Protein AF-A0A1Y3RAX3-F1 (afdb_monomer_lite)

pLDDT: mean 92.83, std 7.73, range [52.19, 98.44]

Secondary structure (DSSP, 8-state):
---EEEE-GGGTTTTHHHHHHHHHTT-EEEEEE--SSHHHHHHHHHHHHHHHHHHH-----EEEESS--HHHHHHHHHTT-EEE--SEE-TT--S-HHHHHHHHHHHHHT--S---EE--SSHHHHHHHHHHHHHHHHTT-------GGG-

Sequence (151 aa):
MKALFLFRSEELEANEENLRRIVGSGHAVGLSVGGTTLSQVEEQLDQGEVLLDRLVRLKTHAVYLEEAGRDVSSALSEEGWACWSPQLDQTGDTRSAATRSNALMNRFDSRTGSVRVMLDDRPGTADLLDRLLPRMEREDYRTRLALETWF

Structure (mmCIF, N/CA/C/O backbone):
data_AF-A0A1Y3RAX3-F1
#
_entry.id   AF-A0A1Y3RAX3-F1
#
loop_
_atom_site.group_PDB
_atom_site.id
_atom_site.type_symbol
_atom_site.label_atom_id
_atom_site.label_alt_id
_atom_site.label_comp_id
_atom_site.label_asym_id
_atom_site.label_entity_id
_atom_site.label_seq_id
_atom_site.pdbx_PDB_ins_code
_atom_site.Cartn_x
_atom_site.Cartn_y
_atom_site.Cartn_z
_atom_site.occupancy
_atom_site.B_iso_or_equiv
_atom_site.auth_seq_id
_atom_site.auth_comp_id
_atom_site.auth_asym_id
_atom_site.auth_atom_id
_atom_site.pdbx_PDB_model_num
ATOM 1 N N . MET A 1 1 ? 0.752 -8.617 -10.754 1.00 86.25 1 MET A N 1
ATOM 2 C CA . MET A 1 1 ? 1.137 -8.360 -9.347 1.00 86.25 1 MET A CA 1
ATOM 3 C C . MET A 1 1 ? -0.065 -7.781 -8.609 1.00 86.25 1 MET A C 1
ATOM 5 O O . MET A 1 1 ? -0.809 -7.034 -9.231 1.00 86.25 1 MET A O 1
ATOM 9 N N . LYS A 1 2 ? -0.283 -8.138 -7.337 1.00 90.75 2 LYS A N 1
ATOM 10 C CA . LYS A 1 2 ? -1.226 -7.449 -6.433 1.00 90.75 2 LYS A CA 1
ATOM 11 C C . LYS A 1 2 ? -0.431 -6.796 -5.299 1.00 90.75 2 LYS A C 1
ATOM 13 O O . LYS A 1 2 ? 0.648 -7.282 -4.971 1.00 90.75 2 LYS A O 1
ATOM 18 N N . ALA A 1 3 ? -0.956 -5.718 -4.730 1.00 93.44 3 ALA A N 1
ATOM 19 C CA . ALA A 1 3 ? -0.279 -4.886 -3.735 1.00 93.44 3 ALA A CA 1
ATOM 20 C C . ALA A 1 3 ? -1.310 -4.275 -2.778 1.00 93.44 3 ALA A C 1
ATOM 22 O O . ALA A 1 3 ? -2.500 -4.279 -3.098 1.00 93.44 3 ALA A O 1
ATOM 23 N N . LEU A 1 4 ? -0.837 -3.782 -1.636 1.00 95.62 4 LEU A N 1
ATOM 24 C CA . LEU A 1 4 ? -1.598 -2.947 -0.710 1.00 95.62 4 LEU A CA 1
ATOM 25 C C . LEU A 1 4 ? -1.217 -1.488 -0.969 1.00 95.62 4 LEU A C 1
ATOM 27 O O . LEU A 1 4 ? -0.031 -1.166 -0.936 1.00 95.62 4 LEU A O 1
ATOM 31 N N . PHE A 1 5 ? -2.205 -0.643 -1.242 1.00 96.56 5 PHE A N 1
ATOM 32 C CA . PHE A 1 5 ? -2.041 0.804 -1.345 1.00 96.56 5 PHE A CA 1
ATOM 33 C C . PHE A 1 5 ? -2.529 1.446 -0.055 1.00 96.56 5 PHE A C 1
ATOM 35 O O . PHE A 1 5 ? -3.640 1.165 0.385 1.00 96.56 5 PHE A O 1
ATOM 42 N N . LEU A 1 6 ? -1.698 2.284 0.548 1.00 96.56 6 LEU A N 1
ATOM 43 C CA . LEU A 1 6 ? -1.999 2.968 1.797 1.00 96.56 6 LEU A CA 1
ATOM 44 C C . LEU A 1 6 ? -2.277 4.430 1.468 1.00 96.56 6 LEU A C 1
ATOM 46 O O . LEU A 1 6 ? -1.448 5.066 0.824 1.00 96.56 6 LEU A O 1
ATOM 50 N N . PHE A 1 7 ? -3.443 4.927 1.869 1.00 97.81 7 PHE A N 1
ATOM 51 C CA . PHE A 1 7 ? -3.858 6.309 1.633 1.00 97.81 7 PHE A CA 1
ATOM 52 C C . PHE A 1 7 ? -4.104 7.011 2.954 1.00 97.81 7 PHE A C 1
ATOM 54 O O . PHE A 1 7 ? -4.732 6.434 3.845 1.00 97.81 7 PHE A O 1
ATOM 61 N N . ARG A 1 8 ? -3.693 8.271 3.051 1.00 97.44 8 ARG A N 1
ATOM 62 C CA . ARG A 1 8 ? -4.209 9.145 4.100 1.00 97.44 8 ARG A CA 1
ATOM 63 C C . ARG A 1 8 ? -5.621 9.588 3.755 1.00 97.44 8 ARG A C 1
ATOM 65 O O . ARG A 1 8 ? -5.989 9.680 2.581 1.00 97.44 8 ARG A O 1
ATOM 72 N N . SER A 1 9 ? -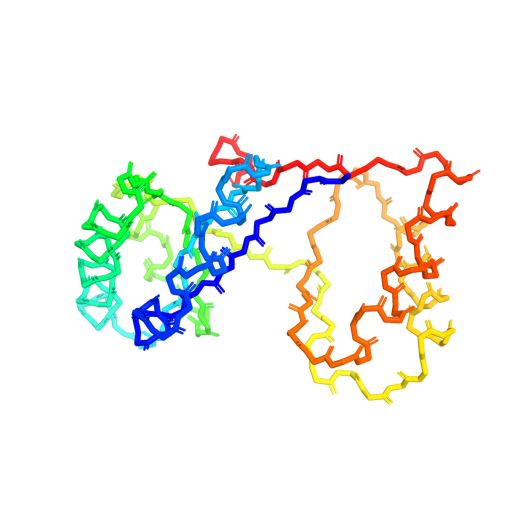6.420 9.877 4.776 1.00 96.44 9 SER A N 1
ATOM 73 C CA . SER A 1 9 ? -7.833 10.231 4.600 1.00 96.44 9 SER A CA 1
ATOM 74 C C . SER A 1 9 ? -8.033 11.429 3.655 1.00 96.44 9 SER A C 1
ATOM 76 O O . SER A 1 9 ? -8.911 11.413 2.793 1.00 96.44 9 SER A O 1
ATOM 78 N N . GLU A 1 10 ? -7.159 12.430 3.747 1.00 96.00 10 GLU A N 1
ATOM 79 C CA . GLU A 1 10 ? -7.172 13.659 2.958 1.00 96.00 10 GLU A CA 1
ATOM 80 C C . GLU A 1 10 ? -6.801 13.455 1.480 1.00 96.00 10 GLU A C 1
ATOM 82 O O . GLU A 1 10 ? -7.093 14.309 0.642 1.00 96.00 10 GLU A O 1
ATOM 87 N N . GLU A 1 11 ? -6.195 12.319 1.130 1.00 96.81 11 GLU A N 1
ATOM 88 C CA . GLU A 1 11 ? -5.784 11.999 -0.240 1.00 96.81 11 GLU A CA 1
ATOM 89 C C . GLU A 1 11 ? -6.892 11.290 -1.028 1.00 96.81 11 GLU A C 1
ATOM 91 O O . GLU A 1 11 ? -6.840 11.246 -2.261 1.00 96.81 11 GLU A O 1
ATOM 96 N N . LEU A 1 12 ? -7.891 10.728 -0.338 1.00 97.56 12 LEU A N 1
ATOM 97 C CA . LEU A 1 12 ? -8.872 9.817 -0.928 1.00 97.56 12 LEU A CA 1
ATOM 98 C C . LEU A 1 12 ? -9.756 10.497 -1.978 1.00 97.56 12 LEU A C 1
ATOM 100 O O . LEU A 1 12 ? -9.907 9.978 -3.083 1.00 97.56 12 LEU A O 1
ATOM 104 N N . GLU A 1 13 ? -10.320 11.665 -1.664 1.00 97.75 13 GLU A N 1
ATOM 105 C CA . GLU A 1 13 ? -11.214 12.374 -2.591 1.00 97.75 13 GLU A CA 1
ATOM 106 C C . GLU A 1 13 ? -10.471 12.830 -3.853 1.00 97.75 13 GLU A C 1
ATOM 108 O O . GLU A 1 13 ? -10.960 12.643 -4.967 1.00 97.75 13 GLU A O 1
ATOM 113 N N . ALA A 1 14 ? -9.253 13.358 -3.694 1.00 97.56 14 ALA A N 1
ATOM 114 C CA . ALA A 1 14 ? -8.419 13.793 -4.814 1.00 97.56 14 ALA A CA 1
ATOM 115 C C . ALA A 1 14 ? -7.996 12.630 -5.731 1.00 97.56 14 ALA A C 1
ATOM 117 O O . ALA A 1 14 ? -7.678 12.847 -6.901 1.00 97.56 14 ALA A O 1
ATOM 118 N N . ASN A 1 15 ? -8.011 11.397 -5.217 1.00 96.94 15 ASN A N 1
ATOM 119 C CA . ASN A 1 15 ? -7.585 10.195 -5.923 1.00 96.94 15 ASN A CA 1
ATOM 120 C C . ASN A 1 15 ? -8.734 9.236 -6.264 1.00 96.94 15 ASN A C 1
ATOM 122 O O . ASN A 1 15 ? -8.465 8.077 -6.575 1.00 96.94 15 ASN A O 1
ATOM 126 N N . GLU A 1 16 ? -9.998 9.672 -6.262 1.00 97.19 16 GLU A N 1
ATOM 127 C CA . GLU A 1 16 ? -11.152 8.778 -6.458 1.00 97.19 16 GLU A CA 1
ATOM 128 C C . GLU A 1 16 ? -11.048 7.905 -7.725 1.00 97.19 16 GLU A C 1
ATOM 130 O O . GLU A 1 16 ? -11.295 6.696 -7.681 1.00 97.19 16 GLU A O 1
ATOM 135 N N . GLU A 1 17 ? -10.642 8.479 -8.860 1.00 97.44 17 GLU A N 1
ATOM 136 C CA . GLU A 1 17 ? -10.470 7.716 -10.103 1.00 97.44 17 GLU A CA 1
ATOM 137 C C . GLU A 1 17 ? -9.378 6.642 -9.964 1.00 97.44 17 GLU A C 1
ATOM 139 O O . GLU A 1 17 ? -9.560 5.488 -10.372 1.00 97.44 17 GLU A O 1
ATOM 144 N N . ASN A 1 18 ? -8.260 6.994 -9.324 1.00 96.19 18 ASN A N 1
ATOM 145 C CA . ASN A 1 18 ? -7.180 6.058 -9.037 1.00 96.19 18 ASN A CA 1
ATOM 146 C C . ASN A 1 18 ? -7.639 4.961 -8.074 1.00 96.19 18 ASN A C 1
ATOM 148 O O . ASN A 1 18 ? -7.368 3.792 -8.343 1.00 96.19 18 ASN A O 1
ATOM 152 N N . LEU A 1 19 ? -8.387 5.298 -7.020 1.00 97.31 19 LEU A N 1
ATOM 153 C CA . LEU A 1 19 ? -8.959 4.335 -6.078 1.00 97.31 19 LEU A CA 1
ATOM 154 C C . LEU A 1 19 ? -9.850 3.319 -6.796 1.00 97.31 19 LEU A C 1
ATOM 156 O O . LEU A 1 19 ? -9.659 2.114 -6.632 1.00 97.31 19 LEU A O 1
ATOM 160 N N . ARG A 1 20 ? -10.765 3.773 -7.662 1.00 97.50 20 ARG A N 1
ATOM 161 C CA . ARG A 1 20 ? -11.626 2.873 -8.451 1.00 97.50 20 ARG A CA 1
ATOM 162 C C . ARG A 1 20 ? -10.810 1.930 -9.330 1.00 97.50 20 ARG A C 1
ATOM 164 O O . ARG A 1 20 ? -11.137 0.749 -9.428 1.00 97.50 20 ARG A O 1
ATOM 171 N N . ARG A 1 21 ? -9.728 2.419 -9.942 1.00 97.31 21 ARG A N 1
ATOM 172 C CA . ARG A 1 21 ? -8.820 1.594 -10.751 1.00 97.31 21 ARG A CA 1
ATOM 173 C C . ARG A 1 21 ? -8.030 0.597 -9.900 1.00 97.31 21 ARG A C 1
ATOM 175 O O . ARG A 1 21 ? -7.910 -0.561 -10.298 1.00 97.31 21 ARG A O 1
ATOM 182 N N . ILE A 1 22 ? -7.519 1.011 -8.743 1.00 96.31 22 ILE A N 1
ATOM 183 C CA . ILE A 1 22 ? -6.784 0.162 -7.790 1.00 96.31 22 ILE A CA 1
ATOM 184 C C . ILE A 1 22 ? -7.684 -0.987 -7.316 1.00 96.31 22 ILE A C 1
ATOM 186 O O . ILE A 1 22 ? -7.323 -2.156 -7.465 1.00 96.31 22 ILE A O 1
ATOM 190 N N . VAL A 1 23 ? -8.896 -0.668 -6.853 1.00 94.94 23 VAL A N 1
ATOM 191 C CA . VAL A 1 23 ? -9.890 -1.656 -6.409 1.00 94.94 23 VAL A CA 1
ATOM 192 C C . VAL A 1 23 ? -10.345 -2.545 -7.569 1.00 94.94 23 VAL A C 1
ATOM 194 O O . VAL A 1 23 ? -10.309 -3.770 -7.463 1.00 94.94 23 VAL A O 1
ATOM 197 N N . GLY A 1 24 ? -10.707 -1.960 -8.715 1.00 95.75 24 GLY A N 1
ATOM 198 C CA . GLY A 1 24 ? -11.185 -2.699 -9.890 1.00 95.75 24 GLY A CA 1
ATOM 199 C C . GLY A 1 24 ? -10.139 -3.631 -10.505 1.00 95.75 24 GLY A C 1
ATOM 200 O O . GLY A 1 24 ? -10.481 -4.640 -11.117 1.00 95.75 24 GLY A O 1
ATOM 201 N N . SER A 1 25 ? -8.854 -3.341 -10.301 1.00 95.00 25 SER A N 1
ATOM 202 C CA . SER A 1 25 ? -7.753 -4.220 -10.694 1.00 95.00 25 SER A CA 1
ATOM 203 C C . SER A 1 25 ? -7.347 -5.201 -9.594 1.00 95.00 25 SER A C 1
ATOM 205 O O . SER A 1 25 ? -6.414 -5.972 -9.800 1.00 95.00 25 SER A O 1
ATOM 207 N N . GLY A 1 26 ? -8.059 -5.261 -8.465 1.00 92.75 26 GLY A N 1
ATOM 208 C CA . GLY A 1 26 ? -7.912 -6.265 -7.408 1.00 92.75 26 GLY A CA 1
ATOM 209 C C . GLY A 1 26 ? -6.713 -6.064 -6.480 1.00 92.75 26 GLY A C 1
ATOM 210 O O . GLY A 1 26 ? -6.221 -7.044 -5.915 1.00 92.75 26 GLY A O 1
ATOM 211 N N . HIS A 1 27 ? -6.196 -4.840 -6.372 1.00 94.69 27 HIS A N 1
ATOM 212 C CA . HIS A 1 27 ? -5.281 -4.466 -5.294 1.00 94.69 27 HIS A CA 1
ATOM 213 C C . HIS A 1 27 ? -6.062 -4.243 -3.988 1.00 94.69 27 HIS A C 1
ATOM 215 O O . HIS A 1 27 ? -7.256 -3.953 -4.020 1.00 94.69 27 HIS A O 1
ATOM 221 N N . ALA A 1 28 ? -5.388 -4.388 -2.847 1.00 95.06 28 ALA A N 1
ATOM 222 C CA . ALA A 1 28 ? -5.947 -4.004 -1.556 1.00 95.06 28 ALA A CA 1
ATOM 223 C C . ALA A 1 28 ? -5.694 -2.515 -1.312 1.00 95.06 28 ALA A C 1
ATOM 225 O O . ALA A 1 28 ? -4.704 -1.958 -1.796 1.00 95.06 28 ALA A O 1
ATOM 226 N N . VAL A 1 29 ? -6.570 -1.900 -0.530 1.00 96.44 29 VAL A N 1
ATOM 227 C CA . VAL A 1 29 ? -6.423 -0.530 -0.045 1.00 96.44 29 VAL A CA 1
ATOM 228 C C . VAL A 1 29 ? -6.481 -0.584 1.472 1.00 96.44 29 VAL A C 1
ATOM 230 O O . VAL A 1 29 ? -7.297 -1.324 2.007 1.00 96.44 29 VAL A O 1
ATOM 233 N N . GLY A 1 30 ? -5.612 0.167 2.133 1.00 96.50 30 GLY A N 1
ATOM 234 C CA . GLY A 1 30 ? -5.617 0.394 3.571 1.00 96.50 30 GLY A CA 1
ATOM 235 C C . GLY A 1 30 ? -5.433 1.875 3.874 1.00 96.50 30 GLY A C 1
ATOM 236 O O . GLY A 1 30 ? -5.221 2.684 2.965 1.00 96.50 30 GLY A O 1
ATOM 237 N N . LEU A 1 31 ? -5.507 2.222 5.152 1.00 97.44 31 LEU A N 1
ATOM 238 C CA . LEU A 1 31 ? -5.357 3.598 5.614 1.00 97.44 31 LEU A CA 1
ATOM 239 C C . LEU A 1 31 ? -3.945 3.828 6.164 1.00 97.44 31 LEU A C 1
ATOM 241 O O . LEU A 1 31 ? -3.413 2.992 6.890 1.00 97.44 31 LEU A O 1
ATOM 245 N N . SER A 1 32 ? -3.338 4.950 5.788 1.00 96.88 32 SER A N 1
ATOM 246 C CA . SER A 1 32 ? -2.126 5.495 6.401 1.00 96.88 32 SER A CA 1
ATOM 247 C C . SER A 1 32 ? -2.559 6.570 7.381 1.00 96.88 32 SER A C 1
ATOM 249 O O . SER A 1 32 ? -3.259 7.502 6.988 1.00 96.88 32 SER A O 1
ATOM 251 N N . VAL A 1 33 ? -2.191 6.422 8.646 1.00 96.81 33 VAL A N 1
ATOM 252 C CA . VAL A 1 33 ? -2.620 7.332 9.710 1.00 96.81 33 VAL A CA 1
ATOM 253 C C . VAL A 1 33 ? -1.426 7.763 10.538 1.00 96.81 33 VAL A C 1
ATOM 255 O O . VAL A 1 33 ? -0.539 6.960 10.846 1.00 96.81 33 VAL A O 1
ATOM 258 N N . GLY A 1 34 ? -1.412 9.046 10.881 1.00 93.44 34 GLY A N 1
ATOM 259 C CA . GLY A 1 34 ? -0.423 9.619 11.780 1.00 93.44 34 GLY A CA 1
ATOM 260 C C . GLY A 1 34 ? -0.980 9.844 13.183 1.00 93.44 34 GLY A C 1
ATOM 261 O O . GLY A 1 34 ? -2.180 9.735 13.424 1.00 93.44 34 GLY A O 1
ATOM 262 N N . GLY A 1 35 ? -0.122 10.216 14.120 1.00 89.31 35 GLY A N 1
ATOM 263 C CA . GLY A 1 35 ? -0.494 10.575 15.482 1.00 89.31 35 GLY A CA 1
ATOM 264 C C . GLY A 1 35 ? 0.243 9.774 16.547 1.00 89.31 35 GLY A C 1
ATOM 265 O O . GLY A 1 35 ? 0.843 8.731 16.311 1.00 89.31 35 GLY A O 1
ATOM 266 N N . THR A 1 36 ? 0.198 10.291 17.772 1.00 85.06 36 THR A N 1
ATOM 267 C CA . THR A 1 36 ? 0.882 9.680 18.930 1.00 85.06 36 THR A CA 1
ATOM 268 C C . THR A 1 36 ? -0.085 9.155 19.983 1.00 85.06 36 THR A C 1
ATOM 270 O O . THR A 1 36 ? 0.342 8.527 20.951 1.00 85.06 36 THR A O 1
ATOM 273 N N . THR A 1 37 ? -1.385 9.394 19.802 1.00 91.06 37 THR A N 1
ATOM 274 C CA . THR A 1 37 ? -2.445 8.921 20.691 1.00 91.06 37 THR A CA 1
ATOM 275 C C . THR A 1 37 ? -3.457 8.093 19.911 1.00 91.06 37 THR A C 1
ATOM 277 O O . THR A 1 37 ? -3.640 8.299 18.712 1.00 91.06 37 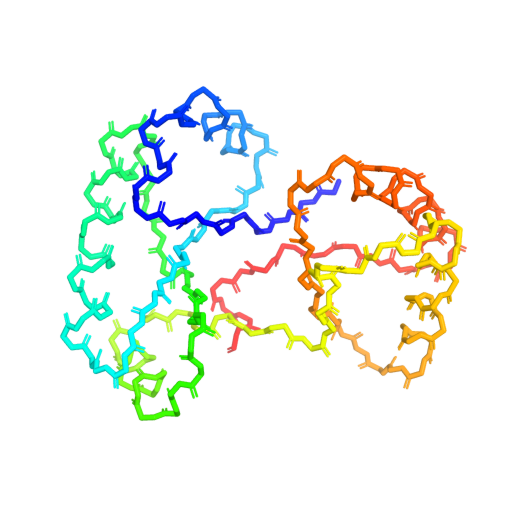THR A O 1
ATOM 280 N N . LEU A 1 38 ? -4.134 7.174 20.604 1.00 93.19 38 LEU A N 1
ATOM 281 C CA . LEU A 1 38 ? -5.168 6.336 19.997 1.00 93.19 38 LEU A CA 1
ATOM 282 C C . LEU A 1 38 ? -6.282 7.192 19.378 1.00 93.19 38 LEU A C 1
ATOM 284 O O . LEU A 1 38 ? -6.579 7.026 18.207 1.00 93.19 38 LEU A O 1
ATOM 288 N N . SER A 1 39 ? -6.776 8.203 20.098 1.00 94.12 39 SER A N 1
ATOM 289 C CA . SER A 1 39 ? -7.863 9.061 19.608 1.00 94.12 39 SER A CA 1
ATOM 290 C C . SER A 1 39 ? -7.525 9.852 18.341 1.00 94.12 39 SER A C 1
ATOM 292 O O . SER A 1 39 ? -8.401 10.069 17.516 1.00 94.12 39 SER A O 1
ATOM 294 N N . GLN A 1 40 ? -6.265 10.273 18.159 1.00 93.62 40 GLN A N 1
ATOM 295 C CA . GLN A 1 40 ? -5.837 10.927 16.911 1.00 93.62 40 GLN A CA 1
ATOM 296 C C . GLN A 1 40 ? -5.880 9.965 15.723 1.00 93.62 40 GLN A C 1
ATOM 298 O O . GLN A 1 40 ? -6.193 10.369 14.603 1.00 93.62 40 GLN A O 1
ATOM 303 N N . VAL A 1 41 ? -5.519 8.708 15.974 1.00 95.81 41 VAL A N 1
ATOM 304 C CA . VAL A 1 41 ? -5.512 7.658 14.963 1.00 95.81 41 VAL A CA 1
ATOM 305 C C . VAL A 1 41 ? -6.941 7.216 14.641 1.00 95.81 41 VAL A C 1
ATOM 307 O O . VAL A 1 41 ? -7.289 7.164 13.467 1.00 95.81 41 VAL A O 1
ATOM 310 N N . GLU A 1 42 ? -7.781 6.983 15.652 1.00 95.62 42 GLU A N 1
ATOM 311 C CA . GLU A 1 42 ? -9.201 6.629 15.496 1.00 95.62 42 GLU A CA 1
ATOM 312 C C . GLU A 1 42 ? -9.957 7.661 14.649 1.00 95.62 42 GLU A C 1
ATOM 314 O O . GLU A 1 42 ? -10.653 7.285 13.713 1.00 95.62 42 GLU A O 1
ATOM 319 N N . GLU A 1 43 ? -9.756 8.961 14.894 1.00 96.25 43 GLU A N 1
ATOM 320 C CA . GLU A 1 43 ? -10.410 10.024 14.118 1.00 96.25 43 GLU A CA 1
ATOM 321 C C . GLU A 1 43 ? -10.076 9.943 12.616 1.00 96.25 43 GLU A C 1
ATOM 323 O O . GLU A 1 43 ? -10.957 10.066 11.761 1.00 96.25 43 GLU A O 1
ATOM 328 N N . GLN A 1 44 ? -8.808 9.685 12.278 1.00 97.38 44 GLN A N 1
ATOM 329 C CA . GLN A 1 44 ? -8.376 9.522 10.887 1.00 97.38 44 GLN A CA 1
ATOM 330 C C . GLN A 1 44 ? -8.896 8.223 10.263 1.00 97.38 44 GLN A C 1
ATOM 332 O O . GLN A 1 44 ? -9.218 8.207 9.071 1.00 97.38 44 GLN A O 1
ATOM 337 N N . LEU A 1 45 ? -8.981 7.143 11.046 1.00 97.19 45 LEU A N 1
ATOM 338 C CA . LEU A 1 45 ? -9.538 5.869 10.596 1.00 97.19 45 LEU A CA 1
ATOM 339 C C . LEU A 1 45 ? -11.028 6.002 10.285 1.00 97.19 45 LEU A C 1
ATOM 341 O O . LEU A 1 45 ? -11.432 5.667 9.173 1.00 97.19 45 LEU A O 1
ATOM 345 N N . ASP A 1 46 ? -11.810 6.585 11.193 1.00 97.19 46 ASP A N 1
ATOM 346 C CA . ASP A 1 46 ? -13.241 6.838 11.003 1.00 97.19 46 ASP A CA 1
ATOM 347 C C . ASP A 1 46 ? -13.492 7.690 9.752 1.00 97.19 46 ASP A C 1
ATOM 349 O O . ASP A 1 46 ? -14.337 7.366 8.909 1.00 97.19 46 ASP A O 1
ATOM 353 N N . GLN A 1 47 ? -12.719 8.769 9.581 1.00 98.06 47 GLN A N 1
ATOM 354 C CA . GLN A 1 47 ? -12.807 9.611 8.390 1.00 98.06 47 GLN A CA 1
ATOM 355 C C . GLN A 1 47 ? -12.461 8.824 7.116 1.00 98.06 47 GLN A C 1
ATOM 357 O O . GLN A 1 47 ? -13.167 8.926 6.106 1.00 98.06 47 GLN A O 1
ATOM 362 N N . GLY A 1 48 ? -11.384 8.038 7.151 1.00 98.25 48 GLY A N 1
ATOM 363 C CA . GLY A 1 48 ? -10.936 7.215 6.033 1.00 98.25 48 GLY A CA 1
ATOM 364 C C . GLY A 1 48 ? -11.951 6.142 5.635 1.00 98.25 48 GLY A C 1
ATOM 365 O O . GLY A 1 48 ? -12.248 5.999 4.448 1.00 98.25 48 GLY A O 1
ATOM 366 N N . GLU A 1 49 ? -12.536 5.430 6.599 1.00 97.75 49 GLU A N 1
ATOM 367 C CA . GLU A 1 49 ? -13.562 4.410 6.357 1.00 97.75 49 GLU A CA 1
ATOM 368 C C . GLU A 1 49 ? -14.819 5.005 5.716 1.00 97.75 49 GLU A C 1
ATOM 370 O O . GLU A 1 49 ? -15.319 4.474 4.720 1.00 97.75 49 GLU A O 1
ATOM 375 N N . VAL A 1 50 ? -15.307 6.138 6.236 1.00 98.12 50 VAL A N 1
ATOM 376 C CA . VAL A 1 50 ? -16.468 6.841 5.669 1.00 98.12 50 VAL A CA 1
ATOM 377 C C . VAL A 1 50 ? -16.203 7.242 4.217 1.00 98.12 50 VAL A C 1
ATOM 379 O O . VAL A 1 50 ? -17.072 7.074 3.355 1.00 98.12 50 VAL A O 1
ATOM 382 N N . LEU A 1 51 ? -15.007 7.754 3.919 1.00 98.44 51 LEU A N 1
ATOM 383 C CA . LEU A 1 51 ? -14.630 8.144 2.562 1.00 98.44 51 LEU A CA 1
ATOM 384 C C . LEU A 1 51 ? -14.490 6.934 1.631 1.00 98.44 51 LEU A C 1
ATOM 386 O O . LEU A 1 51 ? -15.018 6.969 0.519 1.00 98.44 51 LEU A O 1
ATOM 390 N N . LEU A 1 52 ? -13.845 5.851 2.065 1.00 98.06 52 LEU A N 1
ATOM 391 C CA . LEU A 1 52 ? -13.697 4.634 1.260 1.00 98.06 52 LEU A CA 1
ATOM 392 C C . LEU A 1 52 ? -15.047 3.971 0.952 1.00 98.06 52 LEU A C 1
ATOM 394 O O . LEU A 1 52 ? -15.286 3.585 -0.200 1.00 98.06 52 LEU A O 1
ATOM 398 N N . ASP A 1 53 ? -15.966 3.905 1.921 1.00 97.81 53 ASP A N 1
ATOM 399 C CA . ASP A 1 53 ? -17.321 3.407 1.669 1.00 97.81 53 ASP A CA 1
ATOM 400 C C . ASP A 1 53 ? -18.064 4.310 0.675 1.00 97.81 53 ASP A C 1
ATOM 402 O O . ASP A 1 53 ? -18.671 3.828 -0.286 1.00 97.81 53 ASP A O 1
ATOM 406 N N . ARG A 1 54 ? -17.977 5.634 0.844 1.00 97.94 54 ARG A N 1
ATOM 407 C CA . ARG A 1 54 ? -18.672 6.594 -0.022 1.00 97.94 54 ARG A CA 1
ATOM 408 C C . ARG A 1 54 ? -18.162 6.566 -1.464 1.00 97.94 54 ARG A C 1
ATOM 410 O O . ARG A 1 54 ? -18.977 6.574 -2.387 1.00 97.94 54 ARG A O 1
ATOM 417 N N . LEU A 1 55 ? -16.843 6.575 -1.654 1.00 97.75 55 LEU A N 1
ATOM 418 C CA . LEU A 1 55 ? -16.191 6.747 -2.958 1.00 97.75 55 LEU A CA 1
ATOM 419 C C . LEU A 1 55 ? -16.137 5.441 -3.760 1.00 97.75 55 LEU A C 1
ATOM 421 O O . LEU A 1 55 ? -16.333 5.445 -4.979 1.00 97.75 55 LEU A O 1
ATOM 425 N N . VAL A 1 56 ? -15.862 4.317 -3.087 1.00 97.12 56 VAL A N 1
ATOM 426 C CA . VAL A 1 56 ? -15.584 3.031 -3.750 1.00 97.12 56 VAL A CA 1
ATOM 427 C C . VAL A 1 56 ? -16.259 1.819 -3.101 1.00 97.12 56 VAL A C 1
ATOM 429 O O . VAL A 1 56 ? -16.014 0.698 -3.546 1.00 97.12 56 VAL A O 1
ATOM 432 N N . ARG A 1 57 ? -17.148 2.016 -2.113 1.00 97.00 57 ARG A N 1
ATOM 433 C CA . ARG A 1 57 ? -17.882 0.939 -1.410 1.00 97.00 57 ARG A CA 1
ATOM 434 C C . ARG A 1 57 ? -16.951 -0.111 -0.805 1.00 97.00 57 ARG A C 1
ATOM 436 O O . ARG A 1 57 ? -17.261 -1.302 -0.807 1.00 97.00 57 ARG A O 1
ATOM 443 N N . LEU A 1 58 ? -15.796 0.340 -0.321 1.00 95.44 58 LEU A N 1
ATOM 444 C CA . LEU A 1 58 ? -14.783 -0.516 0.275 1.00 95.44 58 LEU A CA 1
ATOM 445 C C . LEU A 1 58 ? -14.768 -0.340 1.790 1.00 95.44 58 LEU A C 1
ATOM 447 O O . LEU A 1 58 ? -14.698 0.780 2.283 1.00 95.44 58 LEU A O 1
ATOM 451 N N . LYS A 1 59 ? -14.750 -1.466 2.503 1.00 93.81 59 LYS A N 1
ATOM 452 C CA . LYS A 1 59 ? -14.362 -1.536 3.912 1.00 93.81 59 LYS A CA 1
ATOM 453 C C . LYS A 1 59 ? -12.993 -2.193 4.004 1.00 93.81 59 LYS A C 1
ATOM 455 O O . LYS A 1 59 ? -12.770 -3.206 3.342 1.00 93.81 59 LYS A O 1
ATOM 460 N N . THR A 1 60 ? -12.097 -1.605 4.783 1.00 93.06 60 THR A N 1
ATOM 461 C CA . THR A 1 60 ? -10.738 -2.103 5.008 1.00 93.06 60 THR A CA 1
ATOM 462 C C . THR A 1 60 ? -10.464 -2.134 6.496 1.00 93.06 60 THR A C 1
ATOM 464 O O . THR A 1 60 ? -10.828 -1.193 7.187 1.00 93.06 60 THR A O 1
ATOM 467 N N . HIS A 1 61 ? -9.760 -3.161 6.958 1.00 93.56 61 HIS A N 1
ATOM 468 C CA . HIS A 1 61 ? -9.168 -3.195 8.290 1.00 93.56 61 HIS A CA 1
ATOM 469 C C . HIS A 1 61 ? -7.637 -3.145 8.240 1.00 93.56 61 HIS A C 1
ATOM 471 O O . HIS A 1 61 ? -6.986 -3.261 9.270 1.00 93.56 61 HIS A O 1
ATOM 477 N N . ALA A 1 62 ? -7.019 -2.966 7.069 1.00 94.94 62 ALA A N 1
ATOM 478 C CA . ALA A 1 62 ? -5.576 -2.760 6.968 1.00 94.94 62 ALA A CA 1
ATOM 479 C C . ALA A 1 62 ? -5.200 -1.305 7.297 1.00 94.94 62 ALA A C 1
ATOM 481 O O . ALA A 1 62 ? -5.670 -0.375 6.633 1.00 94.94 62 ALA A O 1
ATOM 482 N N . VAL A 1 63 ? -4.300 -1.125 8.266 1.00 95.56 63 VAL A N 1
ATOM 483 C CA . VAL A 1 63 ? -3.779 0.183 8.688 1.00 95.56 63 VAL A CA 1
ATOM 484 C C . VAL A 1 63 ? -2.255 0.185 8.707 1.00 95.56 63 VAL A C 1
ATOM 486 O O . VAL A 1 63 ? -1.625 -0.785 9.123 1.00 95.56 63 VAL A O 1
ATOM 489 N N . TYR A 1 64 ? -1.655 1.287 8.274 1.00 95.31 64 TYR A N 1
ATOM 490 C CA . TYR A 1 64 ? -0.253 1.606 8.496 1.00 95.31 64 TYR A CA 1
ATOM 491 C C . TYR A 1 64 ? -0.154 2.819 9.420 1.00 95.31 64 TYR A C 1
ATOM 493 O O . TYR A 1 64 ? -0.734 3.866 9.142 1.00 95.31 64 TYR A O 1
ATOM 501 N N . LEU A 1 65 ? 0.585 2.657 10.516 1.00 95.06 65 LEU A N 1
ATOM 502 C CA . LEU A 1 65 ? 0.893 3.736 11.448 1.00 95.06 65 LEU A CA 1
ATOM 503 C C . LEU A 1 65 ? 2.177 4.430 10.988 1.00 95.06 65 LEU A C 1
ATOM 505 O O . LEU A 1 65 ? 3.245 3.808 11.000 1.00 95.06 65 LEU A O 1
ATOM 509 N N . GLU A 1 66 ? 2.075 5.698 10.589 1.00 93.62 66 GLU A N 1
ATOM 510 C CA . GLU A 1 66 ? 3.235 6.502 10.180 1.00 93.62 66 GLU A CA 1
ATOM 511 C C . GLU A 1 66 ? 4.196 6.690 11.362 1.00 93.62 66 GLU A C 1
ATOM 513 O O . GLU A 1 66 ? 5.408 6.495 11.230 1.00 93.62 66 GLU A O 1
ATOM 518 N N . GLU A 1 67 ? 3.650 6.944 12.555 1.00 88.94 67 GLU A N 1
ATOM 519 C CA . GLU A 1 67 ? 4.369 6.847 13.818 1.00 88.94 67 GLU A CA 1
ATOM 520 C C . GLU A 1 67 ? 4.098 5.511 14.524 1.00 88.94 67 GLU A C 1
ATOM 522 O O . GLU A 1 67 ? 2.998 5.205 14.984 1.00 88.94 67 GLU A O 1
ATOM 527 N N . ALA A 1 68 ? 5.145 4.701 14.681 1.00 69.06 68 ALA A N 1
ATOM 528 C CA . ALA A 1 68 ? 5.044 3.403 15.338 1.00 69.06 68 ALA A CA 1
ATOM 529 C C . ALA A 1 68 ? 4.901 3.530 16.872 1.00 69.06 68 ALA A C 1
ATOM 531 O O . ALA A 1 68 ? 5.887 3.468 17.613 1.00 69.06 68 ALA A O 1
ATOM 532 N N . GLY A 1 69 ? 3.667 3.652 17.367 1.00 79.50 69 GLY A N 1
ATOM 533 C CA . GLY A 1 69 ? 3.328 3.498 18.785 1.00 79.50 69 GLY A CA 1
ATOM 534 C C . GLY A 1 69 ? 2.920 2.059 19.108 1.00 79.50 69 GLY A C 1
ATOM 535 O O . GLY A 1 69 ? 1.871 1.613 18.655 1.00 79.50 69 GLY A O 1
ATOM 536 N N . ARG A 1 70 ? 3.711 1.315 19.903 1.00 82.94 70 ARG A N 1
ATOM 537 C CA . ARG A 1 70 ? 3.371 -0.082 20.272 1.00 82.94 70 ARG A CA 1
ATOM 538 C C . ARG A 1 70 ? 2.020 -0.199 20.977 1.00 82.94 70 ARG A C 1
ATOM 540 O O . ARG A 1 70 ? 1.274 -1.130 20.686 1.00 82.94 70 ARG A O 1
ATOM 547 N N . ASP A 1 71 ? 1.714 0.742 21.863 1.00 90.75 71 ASP A N 1
ATOM 548 C CA . ASP A 1 71 ? 0.470 0.729 22.636 1.00 90.75 71 ASP A CA 1
ATOM 549 C C . ASP A 1 71 ? -0.738 0.998 21.727 1.00 90.75 71 ASP A C 1
ATOM 551 O O . ASP A 1 71 ? -1.716 0.258 21.772 1.00 90.75 71 ASP A O 1
ATOM 555 N N . VAL A 1 72 ? -0.622 1.975 20.818 1.00 92.50 72 VAL A N 1
ATOM 556 C CA . VAL A 1 72 ? -1.647 2.277 19.803 1.00 92.50 72 VAL A CA 1
ATOM 557 C C . VAL A 1 72 ? -1.849 1.089 18.863 1.00 92.50 72 VAL A C 1
ATOM 559 O O . VAL A 1 72 ? -2.974 0.657 18.645 1.00 92.50 72 VAL A O 1
ATOM 562 N N . SER A 1 73 ? -0.763 0.501 18.355 1.00 92.19 73 SER A N 1
ATOM 563 C CA . SER A 1 73 ? -0.837 -0.669 17.474 1.00 92.19 73 SER A CA 1
ATOM 564 C C . SER A 1 73 ? -1.507 -1.870 18.146 1.00 92.19 73 SER A C 1
ATOM 566 O O . SER A 1 73 ? -2.238 -2.608 17.483 1.00 92.19 73 SER A O 1
ATOM 568 N N . SER A 1 74 ? -1.269 -2.061 19.447 1.00 92.25 74 SER A N 1
ATOM 569 C CA . SER A 1 74 ? -1.880 -3.146 20.218 1.00 92.25 74 SER A CA 1
ATOM 570 C C . SER A 1 74 ? -3.377 -2.908 20.407 1.00 92.25 74 SER A C 1
ATOM 572 O O . SER A 1 74 ? -4.155 -3.808 20.113 1.00 92.25 74 SER A O 1
ATOM 574 N N . ALA A 1 75 ? -3.776 -1.693 20.798 1.00 93.75 75 ALA A N 1
ATOM 575 C CA . ALA A 1 75 ? -5.185 -1.325 20.956 1.00 93.75 75 ALA A CA 1
ATOM 576 C C . ALA A 1 75 ? -5.977 -1.506 19.649 1.00 93.75 75 ALA A C 1
ATOM 578 O O . ALA A 1 75 ? -6.988 -2.200 19.626 1.00 93.75 75 ALA A O 1
ATOM 579 N N . LEU A 1 76 ? -5.447 -1.007 18.529 1.00 93.69 76 LEU A N 1
ATOM 580 C CA . LEU A 1 76 ? -6.073 -1.186 17.217 1.00 93.69 76 LEU A CA 1
ATOM 581 C C . LEU A 1 76 ? -6.200 -2.666 16.827 1.00 93.69 76 LEU A C 1
ATOM 583 O O . LEU A 1 76 ? -7.212 -3.080 16.267 1.00 93.69 76 LEU A O 1
ATOM 587 N N . SER A 1 77 ? -5.197 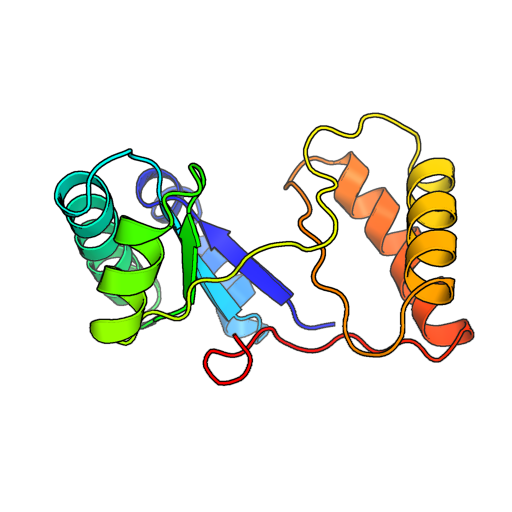-3.487 17.150 1.00 92.31 77 SER A N 1
ATOM 588 C CA . SER A 1 77 ? -5.263 -4.929 16.884 1.00 92.31 77 SER A CA 1
ATOM 589 C C . SER A 1 77 ? -6.367 -5.614 17.698 1.00 92.31 77 SER A C 1
ATOM 591 O O . SER A 1 77 ? -7.030 -6.516 17.185 1.00 92.31 77 SER A O 1
ATOM 593 N N . GLU A 1 78 ? -6.598 -5.185 18.944 1.00 93.25 78 GLU A N 1
ATOM 594 C CA . GLU A 1 78 ? -7.714 -5.663 19.778 1.00 93.25 78 GLU A CA 1
ATOM 595 C C . GLU A 1 78 ? -9.083 -5.267 19.200 1.00 93.25 78 GLU A C 1
ATOM 597 O O . GLU A 1 78 ? -10.051 -6.016 19.339 1.00 93.25 78 GLU A O 1
ATOM 602 N N . GLU A 1 79 ? -9.149 -4.146 18.481 1.00 93.12 79 GLU A N 1
ATOM 603 C CA . GLU A 1 79 ? -10.333 -3.675 17.749 1.00 93.12 79 GLU A CA 1
ATOM 604 C C . GLU A 1 79 ? -10.516 -4.340 16.373 1.00 93.12 79 GLU A C 1
ATOM 606 O O . GLU A 1 79 ? -11.515 -4.109 15.691 1.00 93.12 79 GLU A O 1
ATOM 611 N N . GLY A 1 80 ? -9.589 -5.214 15.972 1.00 92.31 80 GLY A N 1
ATOM 612 C CA . GLY A 1 80 ? -9.655 -5.967 14.720 1.00 92.31 80 GLY A CA 1
ATOM 613 C C . GLY A 1 80 ? -8.909 -5.327 13.550 1.00 92.31 80 GLY A C 1
ATOM 614 O O . GLY A 1 80 ? -8.990 -5.842 12.433 1.00 92.31 80 GLY A O 1
ATOM 615 N N . TRP A 1 81 ? -8.151 -4.254 13.785 1.00 94.12 81 TRP A N 1
ATOM 616 C CA . TRP A 1 81 ? -7.277 -3.689 12.768 1.00 94.12 81 TRP A CA 1
ATOM 617 C C . TRP A 1 81 ? -6.047 -4.556 12.523 1.00 94.12 81 TRP A C 1
ATOM 619 O O . TRP A 1 81 ? -5.345 -5.037 13.410 1.00 94.12 81 TRP A O 1
ATOM 629 N N . ALA A 1 82 ? -5.742 -4.676 11.249 1.00 93.44 82 ALA A N 1
ATOM 630 C CA . ALA A 1 82 ? -4.585 -5.320 10.691 1.00 93.44 82 ALA A CA 1
ATOM 631 C C . ALA A 1 82 ? -3.446 -4.290 10.559 1.00 93.44 82 ALA A C 1
ATOM 633 O O . ALA A 1 82 ? -3.282 -3.643 9.519 1.00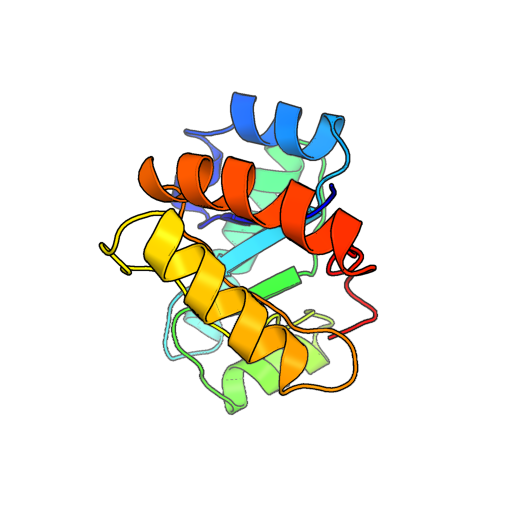 93.44 82 ALA A O 1
ATOM 634 N N . CYS A 1 83 ? -2.661 -4.130 11.631 1.00 92.62 83 CYS A N 1
ATOM 635 C CA . CYS A 1 83 ? -1.520 -3.209 11.703 1.00 92.62 83 CYS A CA 1
ATOM 636 C C . CYS A 1 83 ? -0.356 -3.659 10.797 1.00 92.62 83 CYS A C 1
ATOM 638 O O . CYS A 1 83 ? 0.562 -4.377 11.206 1.00 92.62 83 CYS A O 1
ATOM 640 N N . TRP A 1 84 ? -0.370 -3.211 9.543 1.00 92.50 84 TRP A N 1
ATOM 641 C CA . TRP A 1 84 ? 0.681 -3.457 8.566 1.00 92.50 84 TRP A CA 1
ATOM 642 C C . TRP A 1 84 ? 1.957 -2.687 8.927 1.00 92.50 84 TRP A C 1
ATOM 644 O O . TRP A 1 84 ? 1.932 -1.494 9.218 1.00 92.50 84 TRP A O 1
ATOM 654 N N . SER A 1 85 ? 3.110 -3.356 8.848 1.00 91.00 85 SER A N 1
ATOM 655 C CA . SER A 1 85 ? 4.426 -2.735 9.050 1.00 91.00 85 SER A CA 1
ATOM 656 C C . SER A 1 85 ? 5.452 -3.237 8.029 1.00 91.00 85 SER A C 1
ATOM 658 O O . SER A 1 85 ? 5.535 -4.450 7.780 1.00 91.00 85 SER A O 1
ATOM 660 N N . PRO A 1 86 ? 6.272 -2.355 7.431 1.00 92.88 86 PRO A N 1
ATOM 661 C CA . PRO A 1 86 ? 7.291 -2.778 6.483 1.00 92.88 86 PRO A CA 1
ATOM 662 C C . PRO A 1 86 ? 8.494 -3.405 7.191 1.00 92.88 86 PRO A C 1
ATOM 664 O O . PRO A 1 86 ? 8.909 -2.978 8.264 1.00 92.88 86 PRO A O 1
ATOM 667 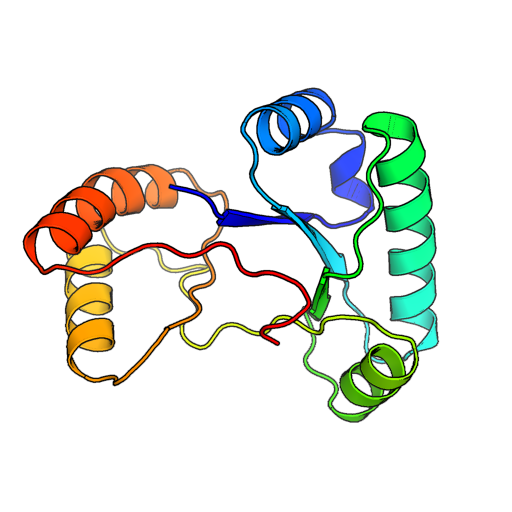N N . GLN A 1 87 ? 9.110 -4.403 6.554 1.00 92.56 87 GLN A N 1
ATOM 668 C CA . GLN A 1 87 ? 10.425 -4.916 6.964 1.00 92.56 87 GLN A CA 1
ATOM 669 C C . GLN A 1 87 ? 11.564 -4.239 6.202 1.00 92.56 87 GLN A C 1
ATOM 671 O O . GLN A 1 87 ? 12.699 -4.216 6.681 1.00 92.56 87 GLN A O 1
ATOM 676 N N . LEU A 1 88 ? 11.271 -3.752 4.996 1.00 94.69 88 LEU A N 1
ATOM 677 C CA . LEU A 1 88 ? 12.164 -2.950 4.176 1.00 94.69 88 LEU A CA 1
ATOM 678 C C . LEU A 1 88 ? 11.410 -1.693 3.764 1.00 94.69 88 LEU A C 1
ATOM 680 O O . LEU A 1 88 ? 10.404 -1.777 3.069 1.00 94.69 88 LEU A O 1
ATOM 684 N N . ASP A 1 89 ? 11.911 -0.541 4.179 1.00 94.50 89 ASP A N 1
ATOM 685 C CA . ASP A 1 89 ? 11.379 0.744 3.756 1.00 94.50 89 ASP A CA 1
ATOM 686 C C . ASP A 1 89 ? 12.251 1.305 2.628 1.00 94.50 89 ASP A C 1
ATOM 688 O O . ASP A 1 89 ? 13.479 1.350 2.746 1.00 94.50 89 ASP A O 1
ATOM 692 N N . GLN A 1 90 ? 11.640 1.624 1.490 1.00 95.56 90 GLN A N 1
ATOM 693 C CA . GLN A 1 90 ? 12.301 2.237 0.335 1.00 95.56 90 GLN A CA 1
ATOM 694 C C . GLN A 1 90 ? 11.742 3.621 0.014 1.00 95.56 90 GLN A C 1
ATOM 696 O O . GLN A 1 90 ? 12.087 4.172 -1.039 1.00 95.56 90 GLN A O 1
ATOM 701 N N . THR A 1 91 ? 10.893 4.165 0.886 1.00 93.38 91 THR A N 1
ATOM 702 C CA . THR A 1 91 ? 10.447 5.549 0.791 1.00 93.38 91 THR A CA 1
ATOM 703 C C . THR A 1 91 ? 11.655 6.476 0.905 1.00 93.38 91 THR A C 1
ATOM 705 O O . THR A 1 91 ? 12.650 6.183 1.573 1.00 93.38 91 THR A O 1
ATOM 708 N N . GLY A 1 92 ? 11.646 7.573 0.157 1.00 91.56 92 GLY A N 1
ATOM 709 C CA . GLY A 1 92 ? 12.729 8.559 0.213 1.00 91.56 92 GLY A CA 1
ATOM 710 C C . GLY A 1 92 ? 14.032 8.157 -0.498 1.00 91.56 92 GLY A C 1
ATOM 711 O O . GLY A 1 92 ? 14.815 9.045 -0.822 1.00 91.56 92 GLY A O 1
ATOM 712 N N . ASP A 1 93 ? 14.250 6.887 -0.864 1.00 93.56 93 ASP A N 1
ATOM 713 C CA . ASP A 1 93 ? 15.463 6.454 -1.577 1.00 93.56 93 ASP A CA 1
ATOM 714 C C . ASP A 1 93 ? 15.545 7.079 -2.979 1.00 93.56 93 ASP A C 1
ATOM 716 O O . ASP A 1 93 ? 14.677 6.863 -3.824 1.00 93.56 93 ASP A O 1
ATOM 720 N N . THR A 1 94 ? 16.581 7.883 -3.221 1.00 93.06 94 THR A N 1
ATOM 721 C CA . THR A 1 94 ? 16.792 8.640 -4.467 1.00 93.06 94 THR A CA 1
ATOM 722 C C . THR A 1 94 ? 17.806 7.995 -5.408 1.00 93.06 94 THR A C 1
ATOM 724 O O . THR A 1 94 ? 18.136 8.557 -6.454 1.00 93.06 94 THR A O 1
ATOM 727 N N . ARG A 1 95 ? 18.339 6.819 -5.059 1.00 95.81 95 ARG A N 1
ATOM 728 C CA . ARG A 1 95 ? 19.290 6.102 -5.915 1.00 95.81 95 ARG A CA 1
ATOM 729 C C . ARG A 1 95 ? 18.596 5.594 -7.178 1.00 95.81 95 ARG A C 1
ATOM 731 O O . ARG A 1 95 ? 17.379 5.432 -7.229 1.00 95.81 95 ARG A O 1
ATOM 738 N N . SER A 1 96 ? 19.395 5.275 -8.195 1.00 96.31 96 SER A N 1
ATOM 739 C CA . SER A 1 96 ? 18.874 4.725 -9.450 1.00 96.31 96 SER A CA 1
ATOM 740 C C . SER A 1 96 ? 18.047 3.450 -9.230 1.00 96.31 96 SER A C 1
ATOM 742 O O . SER A 1 96 ? 18.346 2.651 -8.335 1.00 96.31 96 SER A O 1
ATOM 744 N N . ALA A 1 97 ? 17.075 3.203 -10.113 1.00 96.38 97 ALA A N 1
ATOM 745 C CA . ALA A 1 97 ? 16.297 1.964 -10.132 1.00 96.38 97 ALA A CA 1
ATOM 746 C C . ALA A 1 97 ? 17.187 0.707 -10.165 1.00 96.38 97 ALA A C 1
ATOM 748 O O . ALA A 1 97 ? 16.887 -0.292 -9.515 1.00 96.38 97 ALA A O 1
ATOM 749 N N . ALA A 1 98 ? 18.329 0.766 -10.861 1.00 97.19 98 ALA A N 1
ATOM 750 C CA . ALA A 1 98 ? 19.306 -0.320 -10.898 1.00 97.19 98 ALA A CA 1
ATOM 751 C C . ALA A 1 98 ? 19.926 -0.603 -9.526 1.00 97.19 98 ALA A C 1
ATOM 753 O O . ALA A 1 98 ? 19.968 -1.752 -9.084 1.00 97.19 98 ALA A O 1
ATOM 754 N N . THR A 1 99 ? 20.383 0.448 -8.845 1.00 97.62 99 THR A N 1
ATOM 755 C CA . THR A 1 99 ? 20.986 0.351 -7.514 1.00 97.62 99 THR A CA 1
ATOM 756 C C . THR A 1 99 ? 19.971 -0.142 -6.487 1.00 97.62 99 THR A C 1
ATOM 758 O O . THR A 1 99 ? 20.283 -1.049 -5.716 1.00 97.62 99 THR A O 1
ATOM 761 N N . ARG A 1 100 ? 18.753 0.413 -6.504 1.00 97.56 100 ARG A N 1
ATOM 762 C CA . ARG A 1 100 ? 17.648 0.004 -5.625 1.00 97.56 100 ARG A CA 1
ATOM 763 C C . ARG A 1 100 ? 17.257 -1.458 -5.864 1.00 97.56 100 ARG A C 1
ATOM 765 O O . ARG A 1 100 ? 17.205 -2.231 -4.914 1.00 97.56 100 ARG A O 1
ATOM 772 N N . SER A 1 101 ? 17.093 -1.870 -7.124 1.00 97.69 101 SER A N 1
ATOM 773 C CA . SER A 1 101 ? 16.771 -3.257 -7.492 1.00 97.69 101 SER A CA 1
ATOM 774 C C . SER A 1 101 ? 17.835 -4.246 -7.006 1.00 97.69 101 SER A C 1
ATOM 776 O O . SER A 1 101 ? 17.496 -5.240 -6.372 1.00 97.69 101 SER A O 1
ATOM 778 N N . ASN A 1 102 ? 19.124 -3.957 -7.223 1.00 97.69 102 ASN A N 1
ATOM 779 C CA . ASN A 1 102 ? 20.211 -4.806 -6.721 1.00 97.69 102 ASN A CA 1
ATOM 780 C C . ASN A 1 102 ? 20.206 -4.909 -5.191 1.00 97.69 102 ASN A C 1
ATOM 782 O O . ASN A 1 102 ? 20.369 -5.998 -4.647 1.00 97.69 102 ASN A O 1
ATOM 786 N N . ALA A 1 103 ? 20.009 -3.786 -4.497 1.00 96.88 103 ALA A N 1
ATOM 787 C CA . ALA A 1 103 ? 19.959 -3.771 -3.042 1.00 96.88 103 ALA A CA 1
ATOM 788 C C . ALA A 1 103 ? 18.779 -4.592 -2.500 1.00 96.88 103 ALA A C 1
ATOM 790 O O . ALA A 1 103 ? 18.960 -5.329 -1.533 1.00 96.88 103 ALA A O 1
ATOM 791 N N . LEU A 1 104 ? 17.598 -4.498 -3.120 1.00 97.25 104 LEU A N 1
ATOM 792 C CA . LEU A 1 104 ? 16.419 -5.270 -2.723 1.00 97.25 104 LEU A CA 1
ATOM 793 C C . LEU A 1 104 ? 16.597 -6.769 -2.960 1.00 97.25 104 LEU A C 1
ATOM 795 O O . LEU A 1 104 ? 16.329 -7.536 -2.043 1.00 97.25 104 LEU A O 1
ATOM 799 N N . MET A 1 105 ? 17.119 -7.184 -4.116 1.00 97.00 105 MET A N 1
ATOM 800 C CA . MET A 1 105 ? 17.366 -8.608 -4.389 1.00 97.00 105 MET A CA 1
ATOM 801 C C . MET A 1 105 ? 18.329 -9.217 -3.367 1.00 97.00 105 MET A C 1
ATOM 803 O O . MET A 1 105 ? 17.982 -10.200 -2.725 1.00 97.00 105 MET A O 1
ATOM 807 N N . ASN A 1 106 ? 19.440 -8.536 -3.063 1.00 96.00 106 ASN A N 1
ATOM 808 C CA . ASN A 1 106 ? 20.364 -8.988 -2.016 1.00 96.00 106 ASN A CA 1
ATOM 809 C C . ASN A 1 106 ? 19.681 -9.113 -0.637 1.00 96.00 106 ASN A C 1
ATOM 811 O O . ASN A 1 106 ? 20.038 -9.969 0.174 1.00 96.00 106 ASN A O 1
ATOM 815 N N . ARG A 1 107 ? 18.711 -8.238 -0.330 1.00 95.88 107 ARG A N 1
ATOM 816 C CA . ARG A 1 107 ? 17.934 -8.314 0.917 1.00 95.88 107 ARG A CA 1
ATOM 817 C C . ARG A 1 107 ? 16.943 -9.473 0.892 1.00 95.88 107 ARG A C 1
ATOM 819 O O . ARG A 1 107 ? 16.746 -10.077 1.946 1.00 95.88 107 ARG A O 1
ATOM 826 N N . PHE A 1 108 ? 16.341 -9.773 -0.255 1.00 95.06 108 PHE A N 1
ATOM 827 C CA . PHE A 1 108 ? 15.453 -10.919 -0.423 1.00 95.06 108 PHE A CA 1
ATOM 828 C C . PHE A 1 108 ? 16.228 -12.231 -0.274 1.00 95.06 108 PHE A C 1
ATOM 830 O O . PHE A 1 108 ? 15.795 -13.084 0.491 1.00 95.06 108 PHE A O 1
ATOM 837 N N . ASP A 1 109 ? 17.410 -12.344 -0.885 1.00 93.56 109 ASP A N 1
ATOM 838 C CA . ASP A 1 109 ? 18.290 -13.519 -0.779 1.00 93.56 109 ASP A CA 1
ATOM 839 C C . ASP A 1 109 ? 18.732 -13.797 0.664 1.00 93.56 109 ASP A C 1
ATOM 841 O O . ASP A 1 109 ? 18.877 -14.940 1.089 1.00 93.56 109 ASP A O 1
ATOM 845 N N . SER A 1 110 ? 18.934 -12.737 1.452 1.00 92.12 110 SER A N 1
ATOM 846 C CA . SER A 1 110 ? 19.369 -12.849 2.850 1.00 92.12 110 SER A CA 1
ATOM 847 C C . SER A 1 110 ? 18.267 -13.261 3.835 1.00 92.12 110 SER A C 1
ATOM 849 O O . SER A 1 110 ? 18.536 -13.383 5.032 1.00 92.12 110 SER A O 1
ATOM 851 N N . ARG A 1 111 ? 17.018 -13.410 3.376 1.00 88.12 111 ARG A N 1
ATOM 852 C CA . ARG A 1 111 ? 15.849 -13.637 4.232 1.00 88.12 111 ARG A CA 1
ATOM 853 C C . ARG A 1 111 ? 15.115 -14.903 3.819 1.00 88.12 111 ARG A C 1
ATOM 855 O O . ARG A 1 111 ? 14.974 -15.215 2.645 1.00 88.12 111 ARG A O 1
ATOM 862 N N . THR A 1 112 ? 14.585 -15.607 4.810 1.00 85.81 112 THR A N 1
ATOM 863 C CA . THR A 1 112 ? 13.662 -16.717 4.590 1.00 85.81 112 THR A CA 1
ATOM 864 C C . THR A 1 112 ? 12.222 -16.231 4.731 1.00 85.81 112 THR A C 1
ATOM 866 O O . THR A 1 112 ? 11.906 -15.403 5.586 1.00 85.81 112 THR A O 1
ATOM 869 N N . GLY A 1 113 ? 11.329 -16.753 3.891 1.00 88.19 113 GLY A N 1
ATOM 870 C CA . GLY A 1 113 ? 9.905 -16.422 3.929 1.00 88.19 113 GLY A CA 1
ATOM 871 C C . GLY A 1 113 ? 9.535 -15.121 3.208 1.00 88.19 113 GLY A C 1
ATOM 872 O O . GLY A 1 113 ? 10.246 -14.640 2.331 1.00 88.19 113 GLY A O 1
ATOM 873 N N . SER A 1 114 ? 8.355 -14.587 3.536 1.00 89.06 114 SER A N 1
ATOM 874 C CA . SER A 1 114 ? 7.821 -13.376 2.899 1.00 89.06 114 SER A CA 1
ATOM 875 C C . SER A 1 114 ? 8.462 -12.111 3.471 1.00 89.06 114 SER A C 1
ATOM 877 O O . SER A 1 114 ? 8.703 -12.026 4.675 1.00 89.06 114 SER A O 1
ATOM 879 N N . VAL A 1 115 ? 8.689 -11.115 2.611 1.00 92.06 115 VAL A N 1
ATOM 880 C CA . VAL A 1 115 ? 9.228 -9.804 2.995 1.00 92.06 115 VAL A CA 1
ATOM 881 C C . VAL A 1 115 ? 8.238 -8.708 2.614 1.00 92.06 115 VAL A C 1
ATOM 883 O O . VAL A 1 115 ? 7.821 -8.625 1.459 1.00 92.06 115 VAL A O 1
ATOM 886 N N . ARG A 1 116 ? 7.878 -7.851 3.574 1.00 93.06 116 ARG A N 1
ATOM 887 C CA . ARG A 1 116 ? 7.056 -6.656 3.327 1.00 93.06 116 ARG A CA 1
ATOM 888 C C . ARG A 1 116 ? 7.940 -5.464 2.985 1.00 93.06 116 ARG A C 1
ATOM 890 O O . ARG A 1 116 ? 8.841 -5.121 3.754 1.00 93.06 116 ARG A O 1
ATOM 897 N N . VAL A 1 117 ? 7.669 -4.845 1.841 1.00 95.00 117 VAL A N 1
ATOM 898 C CA . VAL A 1 117 ? 8.430 -3.707 1.318 1.00 95.00 117 VAL A CA 1
ATOM 899 C C . VAL A 1 117 ? 7.503 -2.503 1.205 1.00 95.00 117 VAL A C 1
ATOM 901 O O . VAL A 1 117 ? 6.474 -2.610 0.542 1.00 95.00 117 VAL A O 1
ATOM 904 N N . MET A 1 118 ? 7.867 -1.383 1.833 1.00 95.81 118 MET A N 1
ATOM 905 C CA . MET A 1 118 ? 7.222 -0.091 1.592 1.00 95.81 118 MET A CA 1
ATOM 906 C C . MET A 1 118 ? 7.873 0.587 0.393 1.00 95.81 118 MET A C 1
ATOM 908 O O . MET A 1 118 ? 9.101 0.637 0.293 1.00 95.81 118 MET A O 1
ATOM 912 N N . LEU A 1 119 ? 7.044 1.121 -0.494 1.00 95.81 119 LEU A N 1
ATOM 913 C CA . LEU A 1 119 ? 7.446 1.928 -1.636 1.00 95.81 119 LEU A CA 1
ATOM 914 C C . LEU A 1 119 ? 6.663 3.243 -1.590 1.00 95.81 119 LEU A C 1
ATOM 916 O O . LEU A 1 119 ? 5.523 3.255 -1.140 1.00 95.81 119 LEU A O 1
ATOM 920 N N . ASP A 1 120 ? 7.269 4.325 -2.069 1.00 94.00 120 ASP A N 1
ATOM 921 C CA . ASP A 1 120 ? 6.572 5.599 -2.268 1.00 9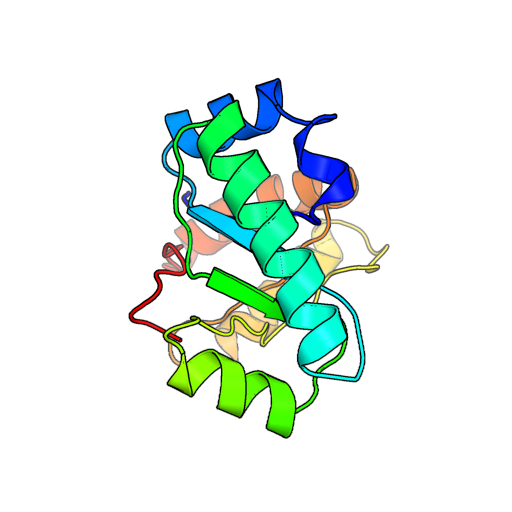4.00 120 ASP A CA 1
ATOM 922 C C . ASP A 1 120 ? 5.922 5.681 -3.659 1.00 94.00 120 ASP A C 1
ATOM 924 O O . ASP A 1 120 ? 6.139 4.832 -4.522 1.00 94.00 120 ASP A O 1
ATOM 928 N N . ASP A 1 121 ? 5.143 6.729 -3.894 1.00 91.62 121 ASP A N 1
ATOM 929 C CA . ASP A 1 121 ? 4.440 7.013 -5.148 1.00 91.62 121 ASP A CA 1
ATOM 930 C C . ASP A 1 121 ? 5.267 7.854 -6.143 1.00 91.62 121 ASP A C 1
ATOM 932 O O . ASP A 1 121 ? 4.759 8.316 -7.169 1.00 91.62 121 ASP A O 1
ATOM 936 N N . ARG A 1 122 ? 6.565 8.058 -5.878 1.00 91.12 122 ARG A N 1
ATOM 937 C CA . ARG A 1 122 ? 7.416 8.923 -6.705 1.00 91.12 122 ARG A CA 1
ATOM 938 C C . ARG A 1 122 ? 7.748 8.249 -8.044 1.00 91.12 122 ARG A C 1
ATOM 940 O O . ARG A 1 122 ? 7.880 7.024 -8.099 1.00 91.12 122 ARG A O 1
ATOM 947 N N . PRO A 1 123 ? 8.023 9.019 -9.119 1.00 87.31 123 PRO A N 1
ATOM 948 C CA . PRO A 1 123 ? 8.303 8.462 -10.449 1.00 87.31 123 PRO A CA 1
ATOM 949 C C . PRO A 1 123 ? 9.388 7.374 -10.475 1.00 87.31 123 PRO A C 1
ATOM 951 O O . PRO A 1 123 ? 9.238 6.360 -11.151 1.00 87.31 123 PRO A O 1
ATOM 954 N N . GLY A 1 124 ? 10.446 7.524 -9.668 1.00 92.19 124 GLY A N 1
ATOM 955 C CA . GLY A 1 124 ? 11.531 6.538 -9.589 1.00 92.19 124 GLY A CA 1
ATOM 956 C C . GLY A 1 124 ? 11.121 5.171 -9.022 1.00 92.19 124 GLY A C 1
ATOM 957 O O . GLY A 1 124 ? 11.888 4.213 -9.132 1.00 92.19 124 GLY A O 1
ATOM 958 N N . THR A 1 125 ? 9.944 5.049 -8.401 1.00 95.19 125 THR A N 1
ATOM 959 C CA . THR A 1 125 ? 9.394 3.765 -7.949 1.00 95.19 125 THR A CA 1
ATOM 960 C C . THR A 1 125 ? 8.797 2.959 -9.103 1.00 95.19 125 THR A C 1
ATOM 962 O O . THR A 1 125 ? 8.968 1.740 -9.113 1.00 95.19 125 THR A O 1
ATOM 965 N N . ALA A 1 126 ? 8.205 3.599 -10.116 1.00 94.00 126 ALA A N 1
ATOM 966 C CA . ALA A 1 126 ? 7.763 2.895 -11.322 1.00 94.00 126 ALA A CA 1
ATOM 967 C C . ALA A 1 126 ? 8.959 2.248 -12.045 1.00 94.00 126 ALA A C 1
ATOM 969 O O . ALA A 1 126 ? 8.962 1.038 -12.266 1.00 94.00 126 ALA A O 1
ATOM 970 N N . ASP A 1 127 ? 10.037 3.014 -12.258 1.00 95.75 127 ASP A N 1
ATOM 971 C CA . ASP A 1 127 ? 11.282 2.509 -12.859 1.00 95.75 127 ASP A CA 1
ATOM 972 C C . ASP A 1 127 ? 11.907 1.361 -12.046 1.00 95.75 127 ASP A C 1
ATOM 974 O O . ASP A 1 127 ? 12.492 0.419 -12.594 1.00 95.75 127 ASP A O 1
ATOM 978 N N . LEU A 1 128 ? 11.815 1.433 -10.711 1.00 97.12 128 LEU A N 1
ATOM 979 C CA . LEU A 1 128 ? 12.247 0.347 -9.836 1.00 97.12 128 LEU A CA 1
ATOM 980 C C . LEU A 1 128 ? 11.408 -0.911 -10.073 1.00 97.12 128 LEU A C 1
ATOM 982 O O . LEU A 1 128 ? 11.988 -1.984 -10.227 1.00 97.12 128 LEU A O 1
ATOM 986 N N . LEU A 1 129 ? 10.078 -0.801 -10.084 1.00 96.19 129 LEU A N 1
ATOM 987 C CA . LEU A 1 129 ? 9.175 -1.940 -10.256 1.00 96.19 129 LEU A CA 1
ATOM 988 C C . LEU A 1 129 ? 9.355 -2.610 -11.623 1.00 96.19 129 LEU A C 1
ATOM 990 O O . LEU A 1 129 ? 9.478 -3.836 -11.668 1.00 96.19 129 LEU A O 1
ATOM 994 N N . ASP A 1 130 ? 9.479 -1.825 -12.695 1.00 96.25 130 ASP A N 1
ATOM 995 C CA . ASP A 1 130 ? 9.721 -2.318 -14.059 1.00 96.25 130 ASP A CA 1
ATOM 996 C C . ASP A 1 130 ? 11.002 -3.153 -14.158 1.00 96.25 130 ASP A C 1
ATOM 998 O O . ASP A 1 130 ? 11.090 -4.114 -14.925 1.00 96.25 130 ASP A O 1
ATOM 1002 N N . ARG A 1 131 ? 12.004 -2.827 -13.337 1.00 96.31 131 ARG A N 1
ATOM 1003 C CA . ARG A 1 131 ? 13.261 -3.575 -13.268 1.00 96.31 131 ARG A CA 1
ATOM 1004 C C . ARG A 1 131 ? 13.217 -4.742 -12.284 1.00 96.31 131 ARG A C 1
ATOM 1006 O O . ARG A 1 131 ? 13.823 -5.786 -12.536 1.00 96.31 131 ARG A O 1
ATOM 1013 N N . LEU A 1 132 ? 12.574 -4.550 -11.137 1.00 96.94 132 LEU A N 1
ATOM 1014 C CA . LEU A 1 132 ? 12.587 -5.487 -10.021 1.00 96.94 132 LEU A CA 1
ATOM 1015 C C . LEU A 1 132 ? 11.663 -6.679 -10.276 1.00 96.94 132 LEU A C 1
ATOM 1017 O O . LEU A 1 132 ? 12.094 -7.809 -10.068 1.00 96.94 132 LEU A O 1
ATOM 1021 N N . LEU A 1 133 ? 10.436 -6.455 -10.756 1.00 95.81 133 LEU A N 1
ATOM 1022 C CA . LEU A 1 133 ? 9.432 -7.516 -10.898 1.00 95.81 133 LEU A CA 1
ATOM 1023 C C . LEU A 1 133 ? 9.861 -8.634 -11.868 1.00 95.81 133 LEU A C 1
ATOM 1025 O O . LEU A 1 133 ? 9.794 -9.796 -11.464 1.00 95.81 133 LEU A O 1
ATOM 1029 N N . PRO A 1 134 ? 10.388 -8.351 -13.080 1.00 95.75 134 PRO A N 1
ATOM 1030 C CA . PRO A 1 134 ? 10.861 -9.416 -13.970 1.00 95.75 134 PRO A CA 1
ATOM 1031 C C . PRO A 1 134 ? 12.070 -10.166 -13.403 1.00 95.75 134 PRO A C 1
ATOM 1033 O O . PRO A 1 134 ? 12.311 -11.326 -13.729 1.00 95.75 134 PRO A O 1
ATOM 1036 N N . ARG A 1 135 ? 12.880 -9.499 -12.573 1.00 96.12 135 ARG A N 1
ATOM 1037 C CA . ARG A 1 135 ? 14.017 -10.139 -11.909 1.00 96.12 135 ARG A CA 1
ATOM 1038 C C . ARG A 1 135 ? 13.568 -11.060 -10.784 1.00 96.12 135 ARG A C 1
ATOM 1040 O O . ARG A 1 135 ? 14.058 -12.178 -10.721 1.00 96.12 135 ARG A O 1
ATOM 1047 N N . MET A 1 136 ? 12.631 -10.602 -9.961 1.00 95.62 136 MET A N 1
ATOM 1048 C CA . MET A 1 136 ? 11.988 -11.415 -8.934 1.00 95.62 136 MET A CA 1
ATOM 1049 C C . MET A 1 136 ? 11.405 -12.692 -9.542 1.00 95.62 136 MET A C 1
ATOM 1051 O O . MET A 1 136 ? 11.685 -13.773 -9.044 1.00 95.62 136 MET A O 1
ATOM 1055 N N . GLU A 1 137 ? 10.672 -12.579 -10.652 1.00 94.38 137 GLU A N 1
ATOM 1056 C CA . GLU A 1 137 ? 10.081 -13.733 -11.338 1.00 94.38 137 GLU A CA 1
ATOM 1057 C C . GLU A 1 137 ? 11.134 -14.735 -11.836 1.00 94.38 137 GLU A C 1
ATOM 1059 O O . GLU A 1 137 ? 10.972 -15.936 -11.645 1.00 94.38 137 GLU A O 1
ATOM 1064 N N . ARG A 1 138 ? 12.247 -14.259 -12.413 1.00 95.94 138 ARG A N 1
ATOM 1065 C CA . ARG A 1 138 ? 13.360 -15.126 -12.851 1.00 95.94 138 ARG A CA 1
ATOM 1066 C C . ARG A 1 138 ? 14.079 -15.842 -11.709 1.00 95.94 138 ARG A C 1
ATOM 1068 O O . ARG A 1 138 ? 14.715 -16.859 -11.957 1.00 95.94 138 ARG A O 1
ATOM 1075 N N . GLU A 1 139 ? 14.043 -15.274 -10.511 1.00 94.50 139 GLU A N 1
ATOM 1076 C CA . GLU A 1 139 ? 14.671 -15.819 -9.303 1.00 94.50 139 GLU A CA 1
ATOM 1077 C C . GLU A 1 139 ? 13.614 -16.480 -8.386 1.00 94.50 139 GLU A C 1
ATOM 1079 O O . GLU A 1 139 ? 13.818 -16.617 -7.185 1.00 94.50 139 GLU A O 1
ATOM 1084 N N . ASP A 1 140 ? 12.471 -16.887 -8.962 1.00 92.62 140 ASP A N 1
ATOM 1085 C CA . ASP A 1 140 ? 11.364 -17.622 -8.326 1.00 92.62 140 ASP A CA 1
ATOM 1086 C C . ASP A 1 140 ? 10.678 -16.918 -7.137 1.00 92.62 140 ASP A C 1
ATOM 1088 O O . ASP A 1 140 ? 9.900 -17.522 -6.385 1.00 92.62 140 ASP A O 1
ATOM 1092 N N . TYR A 1 141 ? 10.868 -15.606 -6.993 1.00 93.88 141 TYR A N 1
ATOM 1093 C CA . TYR A 1 141 ? 10.108 -14.798 -6.047 1.00 93.88 141 TYR A CA 1
ATOM 1094 C C . TYR A 1 141 ? 8.680 -14.574 -6.533 1.00 93.88 141 TYR A C 1
ATOM 1096 O O . TYR A 1 141 ? 8.411 -14.278 -7.698 1.00 93.88 141 TYR A O 1
ATOM 1104 N N . ARG A 1 142 ? 7.734 -14.629 -5.593 1.00 90.50 142 ARG A N 1
ATOM 1105 C CA . ARG A 1 142 ? 6.318 -14.355 -5.854 1.00 90.50 142 ARG A CA 1
ATOM 1106 C C . ARG A 1 142 ? 5.841 -13.169 -5.039 1.00 90.50 142 ARG A C 1
ATOM 1108 O O . ARG A 1 142 ? 6.164 -13.033 -3.863 1.00 90.50 142 ARG A O 1
ATOM 1115 N N . THR A 1 143 ? 5.016 -12.339 -5.666 1.00 89.88 143 THR A N 1
ATOM 1116 C CA . THR A 1 143 ? 4.282 -11.288 -4.954 1.00 89.88 143 THR A CA 1
ATOM 1117 C C . THR A 1 143 ? 3.030 -11.885 -4.330 1.00 89.88 143 THR A C 1
ATOM 1119 O O . THR A 1 143 ? 2.357 -12.723 -4.934 1.00 89.88 143 THR A O 1
ATOM 1122 N N . ARG A 1 144 ? 2.717 -11.453 -3.111 1.00 86.31 144 ARG A N 1
ATOM 1123 C CA . ARG A 1 144 ? 1.507 -11.849 -2.398 1.00 86.31 144 ARG A CA 1
ATOM 1124 C C . ARG A 1 144 ? 0.784 -10.599 -1.931 1.00 86.31 144 ARG A C 1
ATOM 1126 O O . ARG A 1 144 ? 1.420 -9.652 -1.478 1.00 86.31 144 ARG A O 1
ATOM 1133 N N . LEU A 1 145 ? -0.541 -10.615 -2.036 1.00 81.00 145 LEU A N 1
ATOM 1134 C CA . LEU A 1 145 ? -1.360 -9.569 -1.449 1.00 81.00 145 LEU A CA 1
ATOM 1135 C C . LEU A 1 145 ? -1.195 -9.598 0.074 1.00 81.00 145 LEU A C 1
ATOM 1137 O O . LEU A 1 145 ? -1.338 -10.656 0.692 1.00 81.00 145 LEU A O 1
ATOM 1141 N N . ALA A 1 146 ? -0.880 -8.444 0.655 1.00 73.62 146 ALA A N 1
ATOM 1142 C CA . ALA A 1 146 ? -0.897 -8.256 2.095 1.00 73.62 146 ALA A CA 1
ATOM 1143 C C . ALA A 1 146 ? -2.368 -8.245 2.537 1.00 73.62 146 ALA A C 1
ATOM 1145 O O . ALA A 1 146 ? -3.057 -7.243 2.380 1.00 73.62 146 ALA A O 1
ATOM 1146 N N . LEU A 1 147 ? -2.858 -9.409 2.957 1.00 67.56 147 LEU A N 1
ATOM 1147 C CA . LEU A 1 147 ? -4.227 -9.614 3.421 1.00 67.56 147 LEU A CA 1
ATOM 1148 C C . LEU A 1 147 ? -4.269 -9.538 4.949 1.00 67.56 147 LEU A C 1
ATOM 1150 O O . LEU A 1 147 ? -3.314 -9.948 5.605 1.00 67.56 147 LEU A O 1
ATOM 1154 N N . GLU A 1 148 ? -5.412 -9.112 5.480 1.00 59.25 148 GLU A N 1
ATOM 1155 C CA . GLU A 1 148 ? -5.687 -8.892 6.911 1.00 59.25 148 GLU A CA 1
ATOM 1156 C C . GLU A 1 148 ? -5.315 -10.082 7.809 1.00 59.25 148 GLU A C 1
ATOM 1158 O O . GLU A 1 148 ? -4.849 -9.899 8.925 1.00 59.25 148 GLU A O 1
ATOM 1163 N N . THR A 1 149 ? -5.405 -11.315 7.304 1.00 57.22 149 THR A N 1
ATOM 1164 C CA . THR A 1 149 ? -5.101 -12.536 8.071 1.00 57.22 149 THR A CA 1
ATOM 1165 C C . THR A 1 149 ? -3.606 -12.889 8.161 1.00 57.22 149 THR A C 1
ATOM 1167 O O . THR A 1 149 ? -3.276 -14.004 8.559 1.00 57.22 149 THR A O 1
ATOM 1170 N N . TRP A 1 150 ? -2.702 -12.028 7.685 1.00 52.19 150 TRP A N 1
ATOM 1171 C CA . TRP A 1 150 ? -1.257 -12.313 7.582 1.00 52.19 150 TRP A CA 1
ATOM 1172 C C . TRP A 1 150 ? -0.384 -11.258 8.271 1.00 52.19 150 TRP A C 1
ATOM 1174 O O . TRP A 1 150 ? 0.825 -11.208 8.005 1.00 52.19 150 TRP A O 1
ATOM 1184 N N . PHE A 1 151 ? -0.996 -10.409 9.095 1.00 55.59 151 PHE A N 1
ATOM 1185 C CA . PHE A 1 151 ? -0.309 -9.398 9.893 1.00 55.59 151 PHE A CA 1
ATOM 1186 C C . PHE A 1 151 ? 0.042 -9.921 11.278 1.00 55.59 151 PHE A C 1
ATOM 1188 O O . PHE A 1 151 ? -0.773 -10.681 11.844 1.00 55.59 151 PHE A O 1
#

Foldseek 3Di:
DAEEAEEFLVCCVVCLVVLQVNVVVPHHYHYEAEDDDLVRRVVRRVSNQVSCCVRPNDDDLEYEYPDDDPVNLVVSVVVLHQHDDFPAECPPPPDALVVVLVVVVVVVVVDPDDGGYHDDPDPRVVSNCVPNVVVCVVVVHDDDHPDSVND

Radius of gyration: 16.02 Å; chains: 1; bounding box: 40×31×37 Å